Protein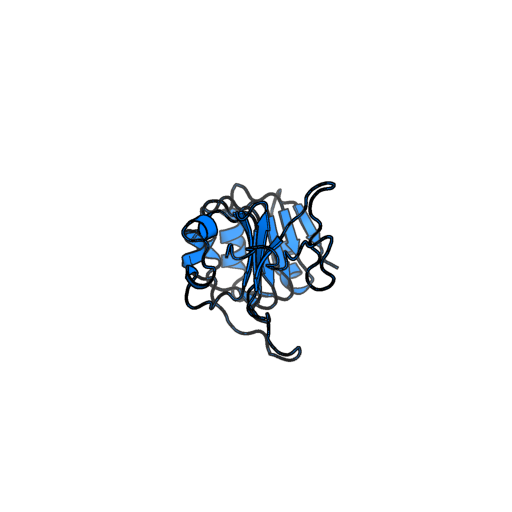 AF-A0A4V5LYX6-F1 (afdb_monomer_lite)

Secondary structure (DSSP, 8-state):
-----------EES--SSS---PPTT--EEEEEESSS-EEEEETTEEEEEEE-TT-S-GGGGS-GGGGGG-SEEEEETTTTS-TT----EEEPPGGGGG-TT--EEEEES-EEE-GGGGTTS---EEEEES-EES-HHHHHHHHHH-TT--EEEE-GGGHHHHTT--SSSEEEE--

pLDDT: mean 82.12, std 16.53, range [36.22, 97.25]

Foldseek 3Di:
DDDPPPDPPWDWDPADPVDRDHDPVPDIKGFLDDDQQKTFIDGPLATAEIEHAQPDPDPCVSVSPPSVLQYAEYEHENCRNHDPPDQQDEHERHLCLLSSQRHQEYEYESHAYDNLLSCQPHLHQEYEYYNYHDPDLVVVQVSVVRNPNHAEYEYEPNCVVSVVVDPDPHHYHYDD

Sequence (176 aa):
MLRDDKNVPESKIQGSGFLNIQWKEGEEGEVLFFNGRDILLGKNKRPIILFTSPNISSLDMFNVGDSIFNIKKLVLNSILGKKPNTDLVYEEVPEWLAMMKNVEEVSFENIRIEGLEEVIGLPIKSLSFKNVIISNTSIILDVINHLKGLEEIHYDETFLGVINLLDTRIKCILIK

Organism: NCBI:txid1874115

Structure (mmCIF, N/CA/C/O backbone):
data_AF-A0A4V5LYX6-F1
#
_entry.id   AF-A0A4V5LYX6-F1
#
loop_
_atom_site.group_PDB
_atom_site.id
_atom_site.type_symbol
_atom_site.label_atom_id
_atom_site.label_alt_id
_atom_site.label_comp_id
_atom_site.label_asym_id
_atom_site.label_entity_id
_atom_site.label_seq_id
_atom_site.pdbx_PDB_ins_code
_atom_site.Cartn_x
_atom_site.Cartn_y
_atom_site.Cartn_z
_atom_site.occupancy
_atom_site.B_iso_or_equiv
_atom_site.auth_seq_id
_atom_site.auth_comp_id
_atom_site.auth_asym_id
_atom_site.auth_atom_id
_atom_site.pdbx_PDB_model_num
ATOM 1 N N . MET A 1 1 ? -6.966 -11.487 48.789 1.00 37.00 1 MET A N 1
ATOM 2 C CA . MET A 1 1 ? -5.961 -10.750 47.994 1.00 37.00 1 MET A CA 1
ATOM 3 C C . MET A 1 1 ? -6.479 -10.655 46.571 1.00 37.00 1 MET A C 1
ATOM 5 O O . MET A 1 1 ? -6.436 -11.647 45.859 1.00 37.00 1 MET A O 1
ATOM 9 N N . LEU A 1 2 ? -7.057 -9.512 46.205 1.00 36.22 2 LEU A N 1
ATOM 10 C CA . LEU A 1 2 ? -7.425 -9.199 44.823 1.00 36.22 2 LEU A CA 1
ATOM 11 C C . LEU A 1 2 ? -6.174 -8.614 44.159 1.00 36.22 2 LEU A C 1
ATOM 13 O O . LEU A 1 2 ? -5.559 -7.715 44.726 1.00 36.22 2 LEU A O 1
ATOM 17 N N . ARG A 1 3 ? -5.743 -9.191 43.035 1.00 39.19 3 ARG A N 1
ATOM 18 C CA . ARG A 1 3 ? -4.656 -8.639 42.222 1.00 39.19 3 ARG A CA 1
ATOM 19 C C . ARG A 1 3 ? -5.238 -7.477 41.418 1.00 39.19 3 ARG A C 1
ATOM 21 O O . ARG A 1 3 ? -6.215 -7.669 40.704 1.00 39.19 3 ARG A O 1
ATOM 28 N N . ASP A 1 4 ? -4.675 -6.288 41.597 1.00 41.78 4 ASP A N 1
ATOM 29 C CA . ASP A 1 4 ? -4.985 -5.111 40.788 1.00 41.78 4 ASP A CA 1
ATOM 30 C C . ASP A 1 4 ? -4.428 -5.310 39.370 1.00 41.78 4 ASP A C 1
ATOM 32 O O . ASP A 1 4 ? -3.232 -5.145 39.129 1.00 41.78 4 ASP A O 1
ATOM 36 N N . ASP A 1 5 ? -5.305 -5.640 38.421 1.00 46.88 5 ASP A N 1
ATOM 37 C CA . ASP A 1 5 ? -5.036 -5.634 36.975 1.00 46.88 5 ASP A CA 1
ATOM 38 C C . ASP A 1 5 ? -5.049 -4.198 36.416 1.00 46.88 5 ASP A C 1
ATOM 40 O O . ASP A 1 5 ? -5.781 -3.868 35.482 1.00 46.88 5 ASP A O 1
ATOM 44 N N . LYS A 1 6 ? -4.278 -3.286 37.015 1.00 49.94 6 LYS A N 1
ATOM 45 C CA . LYS A 1 6 ? -4.217 -1.886 36.573 1.00 49.94 6 LYS A CA 1
ATOM 46 C C . LYS A 1 6 ? -2.786 -1.389 36.535 1.00 49.94 6 LYS A C 1
ATOM 48 O O . LYS A 1 6 ? -2.315 -0.805 37.502 1.00 49.94 6 LYS A O 1
ATOM 53 N N . ASN A 1 7 ? -2.116 -1.657 35.416 1.00 44.56 7 ASN A N 1
ATOM 54 C CA . ASN A 1 7 ? -1.128 -0.775 34.777 1.00 44.56 7 ASN A CA 1
ATOM 55 C C . ASN A 1 7 ? -0.479 -1.502 33.590 1.00 44.56 7 ASN A C 1
ATOM 57 O O . ASN A 1 7 ? 0.731 -1.720 33.563 1.00 44.56 7 ASN A O 1
ATOM 61 N N . VAL A 1 8 ? -1.279 -1.890 32.592 1.00 42.09 8 VAL A N 1
ATOM 62 C CA . VAL A 1 8 ? -0.712 -2.073 31.249 1.00 42.09 8 VAL A CA 1
ATOM 63 C C . VAL A 1 8 ? -0.624 -0.669 30.648 1.00 42.09 8 VAL A C 1
ATOM 65 O O . VAL A 1 8 ? -1.660 -0.010 30.555 1.00 42.09 8 VAL A O 1
ATOM 68 N N . PRO A 1 9 ? 0.570 -0.154 30.316 1.00 38.19 9 PRO A N 1
ATOM 69 C CA . PRO A 1 9 ? 0.691 1.170 29.723 1.00 38.19 9 PRO A CA 1
ATOM 70 C C . PRO A 1 9 ? 0.025 1.182 28.341 1.00 38.19 9 PRO A C 1
ATOM 72 O O . PRO A 1 9 ? 0.517 0.570 27.395 1.00 38.19 9 PRO A O 1
ATOM 75 N N . GLU A 1 10 ? -1.108 1.875 28.227 1.00 44.06 10 GLU A N 1
ATOM 76 C CA . GLU A 1 10 ? -1.771 2.138 26.950 1.00 44.06 10 GLU A CA 1
ATOM 77 C C . GLU A 1 10 ? -1.038 3.281 26.243 1.00 44.06 10 GLU A C 1
ATOM 79 O O . GLU A 1 10 ? -1.033 4.427 26.698 1.00 44.06 10 GLU A O 1
ATOM 84 N N . SER A 1 11 ? -0.378 2.965 25.130 1.00 49.41 11 SER A N 1
ATOM 85 C CA . SER A 1 11 ? 0.298 3.964 24.304 1.00 49.41 11 SER A CA 1
ATOM 86 C C . SER A 1 11 ? -0.710 4.602 23.350 1.00 49.41 11 SER A C 1
ATOM 88 O O . SER A 1 11 ? -1.071 4.022 22.326 1.00 49.41 11 SER A O 1
ATOM 90 N N . LYS A 1 12 ? -1.169 5.806 23.701 1.00 54.28 12 LYS A N 1
ATOM 91 C CA . LYS A 1 12 ? -2.015 6.656 22.855 1.00 54.28 12 LYS A CA 1
ATOM 92 C C . LYS A 1 12 ? -1.131 7.512 21.953 1.00 54.28 12 LYS A C 1
ATOM 94 O O . LYS A 1 12 ? -0.257 8.218 22.454 1.00 54.28 12 LYS A O 1
ATOM 99 N N . ILE A 1 13 ? -1.345 7.461 20.638 1.00 55.19 13 ILE A N 1
ATOM 100 C CA . ILE A 1 13 ? -0.591 8.289 19.686 1.00 55.19 13 ILE A CA 1
ATOM 101 C C . ILE A 1 13 ? -1.456 9.473 19.250 1.00 55.19 13 ILE A C 1
ATOM 103 O O . ILE A 1 13 ? -2.393 9.313 18.470 1.00 55.19 13 ILE A O 1
ATOM 107 N N . GLN A 1 14 ? -1.083 10.674 19.694 1.00 47.94 14 GLN A N 1
ATOM 108 C CA . GLN A 1 14 ? -1.490 11.941 19.081 1.00 47.94 14 GLN A CA 1
ATOM 109 C C . GLN A 1 14 ? -0.323 12.467 18.240 1.00 47.94 14 GLN A C 1
ATOM 111 O O . GLN A 1 14 ? 0.474 13.275 18.701 1.00 47.94 14 GLN A O 1
ATOM 116 N N . GLY A 1 15 ? -0.190 11.949 17.018 1.00 47.75 15 GLY A N 1
ATOM 117 C CA . GLY A 1 15 ? 0.938 12.257 16.139 1.00 47.75 15 GLY A CA 1
ATOM 118 C C . GLY A 1 15 ? 2.225 11.545 16.567 1.00 47.75 15 GLY A C 1
ATOM 119 O O . GLY A 1 15 ? 2.709 11.672 17.688 1.00 47.75 15 GLY A O 1
ATOM 120 N N . SER A 1 16 ? 2.795 10.762 15.657 1.00 41.91 16 SER A N 1
ATOM 121 C CA . SER A 1 16 ? 4.080 10.102 15.860 1.00 41.91 16 SER A CA 1
ATOM 122 C C . SER A 1 16 ? 5.140 10.858 15.057 1.00 41.91 16 SER A C 1
ATOM 124 O O . SER A 1 16 ? 5.032 10.993 13.844 1.00 41.91 16 SER A O 1
ATOM 126 N N . GLY A 1 17 ? 6.193 11.352 15.715 1.00 38.47 17 GLY A N 1
ATOM 127 C CA . GLY A 1 17 ? 7.349 11.928 15.009 1.00 38.47 17 GLY A CA 1
ATOM 128 C C . GLY A 1 17 ? 8.087 10.909 14.125 1.00 38.47 17 GLY A C 1
ATOM 129 O O . GLY A 1 17 ? 8.862 11.300 13.259 1.00 38.47 17 GLY A O 1
ATOM 130 N N . PHE A 1 18 ? 7.829 9.609 14.328 1.00 40.44 18 PHE A N 1
ATOM 131 C CA . PHE A 1 18 ? 8.360 8.498 13.532 1.00 40.44 18 PHE A CA 1
ATOM 132 C C . PHE A 1 18 ? 7.461 8.113 12.346 1.00 40.44 18 PHE A C 1
ATOM 134 O O . PHE A 1 18 ? 7.958 7.628 11.335 1.00 40.44 18 PHE A O 1
ATOM 141 N N . LEU A 1 19 ? 6.147 8.314 12.462 1.00 54.19 19 LEU A N 1
ATOM 142 C CA . LEU A 1 19 ? 5.140 8.014 11.448 1.00 54.19 19 LEU A CA 1
ATOM 143 C C . LEU A 1 19 ? 4.153 9.176 11.422 1.00 54.19 19 LEU A C 1
ATOM 145 O O . LEU A 1 19 ? 3.385 9.351 12.369 1.00 54.19 19 LEU A O 1
ATOM 149 N N . ASN A 1 20 ? 4.161 9.957 10.344 1.00 52.44 20 ASN A N 1
ATOM 150 C CA . ASN A 1 20 ? 3.347 11.164 10.215 1.00 52.44 20 ASN A CA 1
ATOM 151 C C . ASN A 1 20 ? 1.860 10.800 10.006 1.00 52.44 20 ASN A C 1
ATOM 153 O O . ASN A 1 20 ? 1.316 10.896 8.910 1.00 52.44 20 ASN A O 1
ATOM 157 N N . ILE A 1 21 ? 1.221 10.289 11.057 1.00 61.97 21 ILE A N 1
ATOM 158 C CA . ILE A 1 21 ? -0.157 9.805 11.054 1.00 61.97 21 ILE A CA 1
ATOM 159 C C . ILE A 1 21 ? -1.007 10.848 11.746 1.00 61.97 21 ILE A C 1
ATOM 161 O O . ILE A 1 21 ? -0.922 11.047 12.959 1.00 61.97 21 ILE A O 1
ATOM 165 N N . GLN A 1 22 ? -1.828 11.507 10.942 1.00 62.59 22 GLN A N 1
ATOM 166 C CA . GLN A 1 22 ? -2.860 12.407 11.418 1.00 62.59 22 GLN A CA 1
ATOM 167 C C . GLN A 1 22 ? -4.166 11.624 11.478 1.00 62.59 22 GLN A C 1
ATOM 169 O O . GLN A 1 22 ? -4.817 11.381 10.463 1.00 62.59 22 GLN A O 1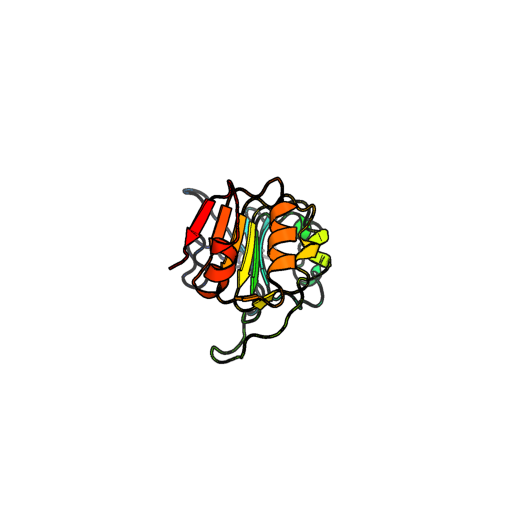
ATOM 174 N N . TRP A 1 23 ? -4.527 11.189 12.682 1.00 67.81 23 TRP A N 1
ATOM 175 C CA . TRP A 1 23 ? -5.894 10.758 12.956 1.00 67.81 23 TRP A CA 1
ATOM 176 C C . TRP A 1 23 ? -6.836 11.947 12.748 1.00 67.81 23 TRP A C 1
ATOM 178 O O . TRP A 1 23 ? -6.424 13.101 12.902 1.00 67.81 23 TRP A O 1
ATOM 188 N N . LYS A 1 24 ? -8.096 11.689 12.378 1.00 66.31 24 LYS A N 1
ATOM 189 C CA . LYS A 1 24 ? -9.078 12.774 12.263 1.00 66.31 24 LYS A CA 1
ATOM 190 C C . LYS A 1 24 ? -9.215 13.483 13.609 1.00 66.31 24 LYS A C 1
ATOM 192 O O . LYS A 1 24 ? -9.036 12.874 14.661 1.00 66.31 24 LYS A O 1
ATOM 197 N N . GLU A 1 25 ? -9.538 14.771 13.571 1.00 57.69 25 GLU A N 1
ATOM 198 C CA . GLU A 1 25 ? -9.729 15.573 14.779 1.00 57.69 25 GLU A CA 1
ATOM 199 C C . GLU A 1 25 ? -10.728 14.892 15.736 1.00 57.69 25 GLU A C 1
ATOM 201 O O . GLU A 1 25 ? -11.824 14.499 15.332 1.00 57.69 25 GLU A O 1
ATOM 206 N N . GLY A 1 26 ? -10.320 14.695 16.995 1.00 61.91 26 GLY A N 1
ATOM 207 C CA . GLY A 1 26 ? -11.103 13.977 18.009 1.00 61.91 26 GLY A CA 1
ATOM 208 C C . GLY A 1 26 ? -10.994 12.446 17.971 1.00 61.91 26 GLY A C 1
ATOM 209 O O . GLY A 1 26 ? -11.617 11.772 18.791 1.00 61.91 26 GLY A O 1
ATOM 210 N N . GLU A 1 27 ? -10.206 11.873 17.060 1.00 70.31 27 GLU A N 1
ATOM 211 C CA . GLU A 1 27 ? -9.895 10.447 17.049 1.00 70.31 27 GLU A CA 1
ATOM 212 C C . GLU A 1 27 ? -8.541 10.161 17.705 1.00 70.31 27 GLU A C 1
ATOM 214 O O . GLU A 1 27 ? -7.532 10.794 17.406 1.00 70.31 27 GLU A O 1
ATOM 219 N N . GLU A 1 28 ? -8.517 9.157 18.582 1.00 75.38 28 GLU A N 1
ATOM 220 C CA . GLU A 1 28 ? -7.291 8.595 19.143 1.00 75.38 28 GLU A CA 1
ATOM 221 C C . GLU A 1 28 ? -7.047 7.223 18.511 1.00 75.38 28 GLU A C 1
ATOM 223 O O . GLU A 1 28 ? -7.942 6.372 18.494 1.00 75.38 28 GLU A O 1
ATOM 228 N N . GLY A 1 29 ? -5.843 7.021 17.981 1.00 84.88 29 GLY A N 1
ATOM 229 C CA . GLY A 1 29 ? -5.362 5.707 17.577 1.00 84.88 29 GLY A CA 1
ATOM 230 C C . GLY A 1 29 ? -4.381 5.126 18.587 1.00 84.88 29 GLY A C 1
ATOM 231 O O . GLY A 1 29 ? -3.815 5.827 19.431 1.00 84.88 29 GLY A O 1
ATOM 232 N N . GLU A 1 30 ? -4.154 3.828 18.464 1.00 86.94 30 GLU A N 1
ATOM 233 C CA . GLU A 1 30 ? -3.258 3.058 19.319 1.00 86.94 30 GLU A CA 1
ATOM 234 C C . GLU A 1 30 ? -2.323 2.178 18.482 1.00 86.94 30 GLU A C 1
ATOM 236 O O . GLU A 1 30 ? -2.633 1.797 17.347 1.00 86.94 30 GLU A O 1
ATOM 241 N N . VAL A 1 31 ? -1.171 1.841 19.061 1.00 90.56 31 VAL A N 1
ATOM 242 C CA . VAL A 1 31 ? -0.276 0.815 18.516 1.00 90.56 31 VAL A CA 1
ATOM 243 C C . VAL A 1 31 ? -0.762 -0.541 18.998 1.00 90.56 31 VAL A C 1
ATOM 245 O O . VAL A 1 31 ? -0.696 -0.832 20.189 1.00 90.56 31 VAL A O 1
ATOM 248 N N . LEU A 1 32 ? -1.229 -1.377 18.074 1.00 91.38 32 LEU A N 1
ATOM 249 C CA . LEU A 1 32 ? -1.629 -2.754 18.367 1.00 91.38 32 LEU A CA 1
ATOM 250 C C . LEU A 1 32 ? -0.432 -3.707 18.349 1.00 91.38 32 LEU A C 1
ATOM 252 O O . LEU A 1 32 ? -0.419 -4.693 19.080 1.00 91.38 32 LEU A O 1
ATOM 256 N N . PHE A 1 33 ? 0.574 -3.414 17.521 1.00 92.56 33 PHE A N 1
ATOM 257 C CA . PHE A 1 33 ? 1.783 -4.222 17.406 1.00 92.56 33 PHE A CA 1
ATOM 258 C C . PHE A 1 33 ? 2.986 -3.376 16.986 1.00 92.56 33 PHE A C 1
ATOM 260 O O . PHE A 1 33 ? 2.865 -2.502 16.126 1.00 92.56 33 PHE A O 1
ATOM 267 N N . PHE A 1 34 ? 4.153 -3.677 17.560 1.00 90.00 34 PHE A N 1
ATOM 268 C CA . PHE A 1 34 ? 5.442 -3.120 17.157 1.00 90.00 34 PHE A CA 1
ATOM 269 C C . PHE A 1 34 ? 6.575 -4.100 17.480 1.00 90.00 34 PHE A C 1
ATOM 271 O O . PHE A 1 34 ? 6.705 -4.532 18.624 1.00 90.00 34 PHE A O 1
ATOM 278 N N . ASN A 1 35 ? 7.428 -4.415 16.502 1.00 85.75 35 ASN A N 1
ATOM 279 C CA . ASN A 1 35 ? 8.624 -5.253 16.709 1.00 85.75 35 ASN A CA 1
ATOM 280 C C . ASN A 1 35 ? 9.931 -4.584 16.224 1.00 85.75 35 ASN A C 1
ATOM 282 O O . ASN A 1 35 ? 10.946 -5.261 16.059 1.00 85.75 35 ASN A O 1
ATOM 286 N N . GLY A 1 36 ? 9.904 -3.277 15.942 1.00 80.75 36 GLY A N 1
ATOM 287 C CA . GLY A 1 36 ? 11.025 -2.543 15.341 1.00 80.75 36 GLY A CA 1
ATOM 288 C C . GLY A 1 36 ? 11.073 -2.556 13.808 1.00 80.75 36 GLY A C 1
ATOM 289 O O . GLY A 1 36 ? 11.769 -1.723 13.233 1.00 80.75 36 GLY A O 1
ATOM 290 N N . ARG A 1 37 ? 10.331 -3.455 13.148 1.00 83.19 37 ARG A N 1
ATOM 291 C CA . ARG A 1 37 ? 10.208 -3.557 11.682 1.00 83.19 37 ARG A CA 1
ATOM 292 C C . ARG A 1 37 ? 8.769 -3.351 11.217 1.00 83.19 37 ARG A C 1
ATOM 294 O O . ARG A 1 37 ? 8.524 -2.602 10.288 1.00 83.19 37 ARG A O 1
ATOM 301 N N . ASP A 1 38 ? 7.820 -3.955 11.909 1.00 89.06 38 ASP A N 1
ATOM 302 C CA . ASP A 1 38 ? 6.409 -3.954 11.555 1.00 89.06 38 ASP A CA 1
ATOM 303 C C . ASP A 1 38 ? 5.614 -3.181 12.597 1.00 89.06 38 ASP A C 1
ATOM 305 O O . ASP A 1 38 ? 5.877 -3.278 13.802 1.00 89.06 38 ASP A O 1
ATOM 309 N N . ILE A 1 39 ? 4.643 -2.406 12.123 1.00 91.50 39 ILE A N 1
ATOM 310 C CA . ILE A 1 39 ? 3.826 -1.525 12.949 1.00 91.50 39 ILE A CA 1
ATOM 311 C C . ILE A 1 39 ? 2.371 -1.720 12.547 1.00 91.50 39 ILE A C 1
ATOM 313 O O . ILE A 1 39 ? 1.983 -1.405 11.424 1.00 91.50 39 ILE A O 1
ATOM 317 N N . LEU A 1 40 ? 1.561 -2.220 13.477 1.00 93.88 40 LEU A N 1
ATOM 318 C CA . LEU A 1 40 ? 0.117 -2.313 13.304 1.00 93.88 40 LEU A CA 1
ATOM 319 C C . LEU A 1 40 ? -0.552 -1.265 14.172 1.00 93.88 40 LEU A C 1
ATOM 321 O O . LEU A 1 40 ? -0.377 -1.246 15.392 1.00 93.88 40 LEU A O 1
ATOM 325 N N . LEU A 1 41 ? -1.349 -0.418 13.541 1.00 93.12 41 LEU A N 1
ATOM 326 C CA . LEU A 1 41 ? -2.093 0.632 14.208 1.00 93.12 41 LEU A CA 1
ATOM 327 C C . LEU A 1 41 ? -3.580 0.377 14.086 1.00 93.12 41 LEU A C 1
ATOM 329 O O . LEU A 1 41 ? -4.070 -0.164 13.089 1.00 93.12 41 LEU A O 1
ATOM 333 N N . GLY A 1 42 ? -4.305 0.813 15.102 1.00 91.88 42 GLY A N 1
ATOM 334 C CA . GLY A 1 42 ? -5.730 0.589 15.174 1.00 91.88 42 GLY A CA 1
ATOM 335 C C . GLY A 1 42 ? -6.460 1.586 16.046 1.00 91.88 42 GLY A C 1
ATOM 336 O O . GLY A 1 42 ? -5.891 2.555 16.545 1.00 91.88 42 GLY A O 1
ATOM 337 N N . LYS A 1 43 ? -7.751 1.320 16.207 1.00 88.50 43 LYS A N 1
ATOM 338 C CA . LYS A 1 43 ? -8.651 2.057 17.093 1.00 88.50 43 LYS A CA 1
ATOM 339 C C . LYS A 1 43 ? -9.593 1.070 17.761 1.00 88.50 43 LYS A C 1
ATOM 341 O O . LYS A 1 43 ? -10.188 0.235 17.076 1.00 88.50 43 LYS A O 1
ATOM 346 N N . ASN A 1 44 ? -9.766 1.173 19.077 1.00 86.38 44 ASN A N 1
ATOM 347 C CA . ASN A 1 44 ? -10.600 0.256 19.861 1.00 86.38 44 ASN A CA 1
ATOM 348 C C . ASN A 1 44 ? -10.225 -1.219 19.621 1.00 86.38 44 ASN A C 1
ATOM 350 O O . ASN A 1 44 ? -11.098 -2.064 19.407 1.00 86.38 44 ASN A O 1
ATOM 354 N N . LYS A 1 45 ? -8.922 -1.512 19.600 1.00 84.75 45 LYS A N 1
ATOM 355 C CA . LYS A 1 45 ? -8.320 -2.825 19.333 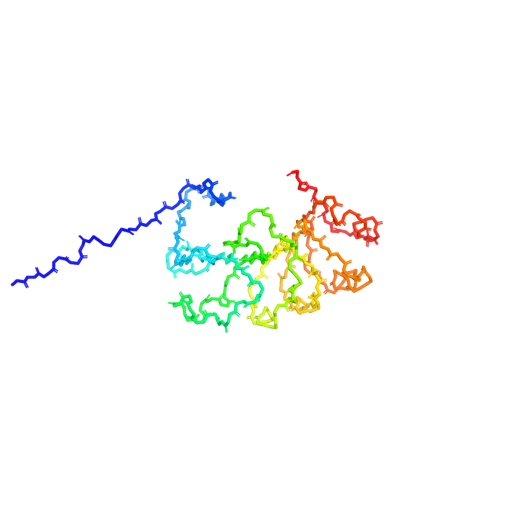1.00 84.75 45 LYS A CA 1
ATOM 356 C C . LYS A 1 45 ? -8.599 -3.395 17.939 1.00 84.75 45 LYS A C 1
ATOM 358 O O . LYS A 1 45 ? -8.382 -4.581 17.709 1.00 84.75 45 LYS A O 1
ATOM 363 N N . ARG A 1 46 ? -9.083 -2.575 16.998 1.00 90.44 46 ARG A N 1
ATOM 364 C CA . ARG A 1 46 ? -9.327 -2.979 15.606 1.00 90.44 46 ARG A CA 1
ATOM 365 C C . ARG A 1 46 ? -8.215 -2.464 14.694 1.00 90.44 46 ARG A C 1
ATOM 367 O O . ARG A 1 46 ? -7.994 -1.252 14.695 1.00 90.44 46 ARG A O 1
ATOM 374 N N . PRO A 1 47 ? -7.549 -3.335 13.917 1.00 94.00 47 PRO A N 1
ATOM 375 C CA . PRO A 1 47 ? -6.553 -2.934 12.927 1.00 94.00 47 PRO A CA 1
ATOM 376 C C . PRO A 1 47 ? -7.111 -1.967 11.882 1.00 94.00 47 PRO A C 1
ATOM 378 O O . PRO A 1 47 ? -8.224 -2.152 11.393 1.00 94.00 47 PRO A O 1
ATOM 381 N N . ILE A 1 48 ? -6.330 -0.945 11.529 1.00 94.19 48 ILE A N 1
ATOM 382 C CA . ILE A 1 48 ? -6.684 0.040 10.493 1.00 94.19 48 ILE A CA 1
ATOM 383 C C . ILE A 1 48 ? -5.526 0.250 9.517 1.00 94.19 48 ILE A C 1
ATOM 385 O O . ILE A 1 48 ? -5.767 0.305 8.310 1.00 94.19 48 ILE A O 1
ATOM 389 N N . ILE A 1 49 ? -4.294 0.367 10.022 1.00 94.62 49 ILE A N 1
ATOM 390 C CA . ILE A 1 49 ? -3.108 0.664 9.209 1.00 94.62 49 ILE A CA 1
ATOM 391 C C . ILE A 1 49 ? -2.008 -0.339 9.532 1.00 94.62 49 ILE A C 1
ATOM 393 O O . ILE A 1 49 ? -1.664 -0.504 10.703 1.00 94.62 49 ILE A O 1
ATOM 397 N N . LEU A 1 50 ? -1.430 -0.957 8.505 1.00 94.75 50 LEU A N 1
ATOM 398 C CA . LEU A 1 50 ? -0.261 -1.824 8.630 1.00 94.75 50 LEU A CA 1
ATOM 399 C C . LEU A 1 50 ? 0.936 -1.206 7.900 1.00 94.75 50 LEU A C 1
ATOM 401 O O . LEU A 1 50 ? 0.841 -0.893 6.718 1.00 94.75 50 LEU A O 1
ATOM 405 N N . PHE A 1 51 ? 2.059 -1.071 8.602 1.00 92.94 51 PHE A N 1
ATOM 406 C CA . PHE A 1 51 ? 3.378 -0.781 8.038 1.00 92.94 51 PHE A CA 1
ATOM 407 C C . PHE A 1 51 ? 4.227 -2.036 8.169 1.00 92.94 51 PHE A C 1
ATOM 409 O O . PHE A 1 51 ? 4.399 -2.539 9.282 1.00 92.94 51 PHE A O 1
ATOM 416 N N . THR A 1 52 ? 4.734 -2.561 7.061 1.00 92.00 52 THR A N 1
ATOM 417 C CA . THR A 1 52 ? 5.441 -3.844 7.074 1.00 92.00 52 THR A CA 1
ATOM 418 C C . THR A 1 52 ? 6.360 -4.005 5.866 1.00 92.00 52 THR A C 1
ATOM 420 O O . THR A 1 52 ? 6.254 -3.256 4.892 1.00 92.00 52 THR A O 1
ATOM 423 N N . SER A 1 53 ? 7.272 -4.975 5.924 1.00 88.62 53 SER A N 1
ATOM 424 C CA . SER A 1 53 ? 8.035 -5.401 4.747 1.00 88.62 53 SER A CA 1
ATOM 425 C C . SER A 1 53 ? 7.176 -6.336 3.884 1.00 88.62 53 SER A C 1
ATOM 427 O O . SER A 1 53 ? 6.445 -7.163 4.432 1.00 88.62 53 SER A O 1
ATOM 429 N N . PRO A 1 54 ? 7.285 -6.288 2.550 1.00 85.88 54 PRO A N 1
ATOM 430 C CA . PRO A 1 54 ? 6.673 -7.291 1.672 1.00 85.88 54 PRO A CA 1
ATOM 431 C C . PRO A 1 54 ? 6.998 -8.747 2.060 1.00 85.88 54 PRO A C 1
ATOM 433 O O . PRO A 1 54 ? 6.144 -9.624 1.962 1.00 85.88 54 PRO A O 1
ATOM 436 N N . ASN A 1 55 ? 8.213 -9.003 2.559 1.00 82.38 55 ASN A N 1
ATOM 437 C CA . ASN A 1 55 ? 8.725 -10.340 2.890 1.00 82.38 55 ASN A CA 1
ATOM 438 C C . ASN A 1 55 ? 8.364 -10.891 4.286 1.00 82.38 55 ASN A C 1
ATOM 440 O O . ASN A 1 55 ? 9.064 -11.779 4.789 1.00 82.38 55 ASN A O 1
ATOM 444 N N . ILE A 1 56 ? 7.317 -10.388 4.945 1.00 85.75 56 ILE A N 1
ATOM 445 C CA . ILE A 1 56 ? 6.920 -10.943 6.245 1.00 85.75 56 ILE A CA 1
ATOM 446 C C . ILE A 1 56 ? 6.582 -12.433 6.165 1.00 85.75 56 ILE A C 1
ATOM 448 O O . ILE A 1 56 ? 5.903 -12.907 5.259 1.00 85.75 56 ILE A O 1
ATOM 452 N N . SER A 1 57 ? 7.038 -13.177 7.172 1.00 77.81 57 SER A N 1
ATOM 453 C CA . SER A 1 57 ? 6.914 -14.634 7.216 1.00 77.81 57 SER A CA 1
ATOM 454 C C . SER A 1 57 ? 5.499 -15.131 7.519 1.00 77.81 57 SER A C 1
ATOM 456 O O . SER A 1 57 ? 5.155 -16.247 7.148 1.00 77.81 57 SER A O 1
ATOM 458 N N . SER A 1 58 ? 4.704 -14.355 8.259 1.00 86.06 58 SER A N 1
ATOM 459 C CA . SER A 1 58 ? 3.308 -14.675 8.576 1.00 86.06 58 SER A CA 1
ATOM 460 C C . SER A 1 58 ? 2.599 -13.447 9.146 1.00 86.06 58 SER A C 1
ATOM 462 O O . SER A 1 58 ? 3.188 -12.707 9.932 1.00 86.06 58 SER A O 1
ATOM 464 N N . LEU A 1 59 ? 1.321 -13.273 8.802 1.00 89.50 59 LEU A N 1
ATOM 465 C CA . LEU A 1 59 ? 0.435 -12.271 9.404 1.00 89.50 59 LEU A CA 1
ATOM 466 C C . LEU A 1 59 ? -0.027 -12.665 10.823 1.00 89.50 59 LEU A C 1
ATOM 468 O O . LEU A 1 59 ? -0.466 -11.807 11.589 1.00 89.50 59 LEU A O 1
ATOM 472 N N . ASP A 1 60 ? 0.111 -13.931 11.225 1.00 88.44 60 ASP A N 1
ATOM 473 C CA . ASP A 1 60 ? -0.340 -14.406 12.544 1.00 88.44 60 ASP A CA 1
ATOM 474 C C . ASP A 1 60 ? 0.418 -13.737 13.697 1.00 88.44 60 ASP A C 1
ATOM 476 O O . ASP A 1 60 ? -0.107 -13.590 14.801 1.00 88.44 60 ASP A O 1
ATOM 480 N N . MET A 1 61 ? 1.640 -13.260 13.434 1.00 90.00 61 MET A N 1
ATOM 481 C CA . MET A 1 61 ? 2.481 -12.584 14.424 1.00 90.00 61 MET A CA 1
ATOM 482 C C . MET A 1 61 ? 1.836 -11.329 15.026 1.00 90.00 61 MET A C 1
ATOM 484 O O . MET A 1 61 ? 2.205 -10.924 16.128 1.00 90.00 61 MET A O 1
ATOM 488 N N . PHE A 1 62 ? 0.874 -10.719 14.327 1.00 90.31 62 PHE A N 1
ATOM 489 C CA . PHE A 1 62 ? 0.183 -9.525 14.801 1.00 90.31 62 PHE A CA 1
ATOM 490 C C . PHE A 1 62 ? -0.803 -9.810 15.944 1.00 90.31 62 PHE A C 1
ATOM 492 O O . PHE A 1 62 ? -1.227 -8.870 16.607 1.00 90.31 62 PHE A O 1
ATOM 499 N N . ASN A 1 63 ? -1.153 -11.078 16.215 1.00 89.31 63 ASN A N 1
ATOM 500 C CA . ASN A 1 63 ? -2.058 -11.494 17.300 1.00 89.31 63 ASN A CA 1
ATOM 501 C C . ASN A 1 63 ? -3.444 -10.812 17.285 1.00 89.31 63 ASN A C 1
ATOM 503 O O . ASN A 1 63 ? -4.067 -10.620 18.329 1.00 89.31 63 ASN A O 1
ATOM 507 N N . VAL A 1 64 ? -3.946 -10.463 16.097 1.00 88.94 64 VAL A N 1
ATOM 508 C CA . VAL A 1 64 ? -5.275 -9.849 15.894 1.00 88.94 64 VAL A CA 1
ATOM 509 C C . VAL A 1 64 ? -6.250 -10.765 15.132 1.00 88.94 64 VAL A C 1
ATOM 511 O O . VAL A 1 64 ? -7.371 -10.358 14.815 1.00 88.94 64 VAL A O 1
ATOM 514 N N . GLY A 1 65 ? -5.836 -12.005 14.844 1.00 89.56 65 GLY A N 1
ATOM 515 C CA . GLY A 1 65 ? -6.594 -12.978 14.050 1.00 89.56 65 GLY A CA 1
ATOM 516 C C . GLY A 1 65 ? -6.985 -12.432 12.674 1.00 89.56 65 GLY A C 1
ATOM 517 O O . GLY A 1 65 ? -6.302 -11.570 12.120 1.00 89.56 65 GLY A O 1
ATOM 518 N N . ASP A 1 66 ? -8.144 -12.852 12.167 1.00 90.81 66 ASP A N 1
ATOM 519 C CA . ASP A 1 66 ? -8.641 -12.464 10.837 1.00 90.81 66 ASP A CA 1
ATOM 520 C C . ASP A 1 66 ? -8.918 -10.960 10.680 1.00 90.81 66 ASP A C 1
ATOM 522 O O . ASP A 1 66 ? -9.139 -10.468 9.572 1.00 90.81 66 ASP A O 1
ATOM 526 N N . SER A 1 67 ? -8.905 -10.189 11.773 1.00 92.00 67 SER A N 1
ATOM 527 C CA . SER A 1 67 ? -9.105 -8.743 11.691 1.00 92.00 67 SER A CA 1
ATOM 528 C C . SER A 1 67 ? -7.965 -8.017 10.967 1.00 92.00 67 SER A C 1
ATOM 530 O O . SER A 1 67 ? -8.191 -6.912 10.475 1.00 92.00 67 SER A O 1
ATOM 532 N N . ILE A 1 68 ? -6.792 -8.651 10.816 1.00 93.12 68 ILE A N 1
ATOM 533 C CA . ILE A 1 68 ? -5.687 -8.125 10.002 1.00 93.12 68 ILE A CA 1
ATOM 534 C C . ILE A 1 68 ? -6.096 -7.915 8.538 1.00 93.12 68 ILE A C 1
ATOM 536 O O . ILE A 1 68 ? -5.687 -6.934 7.927 1.00 93.12 68 ILE A O 1
ATOM 540 N N . PHE A 1 69 ? -6.985 -8.756 8.000 1.00 92.00 69 PHE A N 1
ATOM 541 C CA . PHE A 1 69 ? -7.457 -8.665 6.613 1.00 92.00 69 PHE A CA 1
ATOM 542 C C . PHE A 1 69 ? -8.462 -7.524 6.376 1.00 92.00 69 PHE A C 1
ATOM 544 O O . PHE A 1 69 ? -8.897 -7.289 5.247 1.00 92.00 69 PHE A O 1
ATOM 551 N N . ASN A 1 70 ? -8.843 -6.803 7.439 1.00 91.31 70 ASN A N 1
ATOM 552 C CA . ASN A 1 70 ? -9.807 -5.703 7.402 1.00 91.31 70 ASN A CA 1
ATOM 553 C C . ASN A 1 70 ? -9.166 -4.311 7.505 1.00 91.31 70 ASN A C 1
ATOM 555 O O . ASN A 1 70 ? -9.894 -3.325 7.649 1.00 91.31 70 ASN A O 1
ATOM 559 N N . ILE A 1 71 ? -7.834 -4.215 7.433 1.00 95.00 71 ILE A N 1
ATOM 560 C CA . ILE A 1 71 ? -7.143 -2.922 7.384 1.00 95.00 71 ILE A CA 1
ATOM 561 C C . ILE A 1 71 ? -7.607 -2.092 6.180 1.00 95.00 71 ILE A C 1
ATOM 563 O O . ILE A 1 71 ? -8.022 -2.619 5.148 1.00 95.00 71 ILE A O 1
ATOM 567 N N . LYS A 1 72 ? -7.522 -0.770 6.323 1.00 95.50 72 LYS A N 1
ATOM 568 C CA . LYS A 1 72 ? -7.862 0.198 5.273 1.00 95.50 72 LYS A CA 1
ATOM 569 C C . LYS A 1 72 ? -6.645 0.710 4.526 1.00 95.50 72 LYS A C 1
ATOM 571 O O . LYS A 1 72 ? -6.762 1.035 3.347 1.00 95.50 72 LYS A O 1
ATOM 576 N N . LYS A 1 73 ? -5.496 0.748 5.199 1.00 95.81 73 LYS A N 1
ATOM 577 C CA . LYS A 1 73 ? -4.248 1.252 4.641 1.00 95.81 73 LYS A CA 1
ATOM 578 C C . LYS A 1 73 ? -3.113 0.269 4.868 1.00 95.81 73 LYS A C 1
ATOM 580 O O . LYS A 1 73 ? -2.891 -0.178 5.994 1.00 95.81 73 LYS A O 1
ATOM 585 N N . LEU A 1 74 ? -2.377 -0.009 3.803 1.00 95.56 74 LEU A N 1
ATOM 586 C CA . LEU A 1 74 ? -1.164 -0.805 3.830 1.00 95.56 74 LEU A CA 1
ATOM 587 C C . LEU A 1 74 ? 0.017 0.031 3.340 1.00 95.5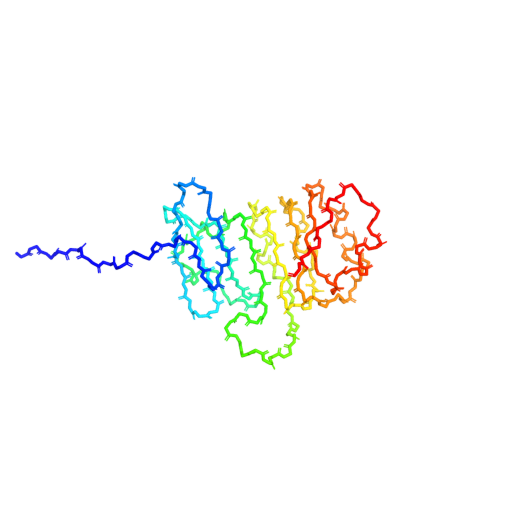6 74 LEU A C 1
ATOM 589 O O . LEU A 1 74 ? -0.065 0.701 2.314 1.00 95.56 74 LEU A O 1
ATOM 593 N N . VAL A 1 75 ? 1.125 -0.034 4.064 1.00 93.88 75 VAL A N 1
ATOM 594 C CA . VAL A 1 75 ? 2.403 0.550 3.666 1.00 93.88 75 VAL A CA 1
ATOM 595 C C . VAL A 1 75 ? 3.433 -0.569 3.615 1.00 93.88 75 VAL A C 1
ATOM 597 O O . VAL A 1 75 ? 3.829 -1.106 4.651 1.00 93.88 75 VAL A O 1
ATOM 600 N N . LEU A 1 76 ? 3.841 -0.920 2.399 1.00 92.38 76 LEU A N 1
ATOM 601 C CA . LEU A 1 76 ? 4.896 -1.878 2.113 1.00 92.38 76 LEU A CA 1
ATOM 602 C C . LEU A 1 76 ? 6.211 -1.122 1.963 1.00 92.38 76 LEU A C 1
ATOM 604 O O . LEU A 1 76 ? 6.381 -0.346 1.022 1.00 92.38 76 LEU A O 1
ATOM 608 N N . ASN A 1 77 ? 7.129 -1.326 2.904 1.00 89.44 77 ASN A N 1
ATOM 609 C CA . ASN A 1 77 ? 8.395 -0.608 2.932 1.00 89.44 77 ASN A CA 1
ATOM 610 C C . ASN A 1 77 ? 9.569 -1.548 3.232 1.00 89.44 77 ASN A C 1
ATOM 612 O O . ASN A 1 77 ? 9.708 -2.059 4.345 1.00 89.44 77 ASN A O 1
ATOM 616 N N . SER A 1 78 ? 10.446 -1.734 2.241 1.00 81.44 78 SER A N 1
ATOM 617 C CA . SER A 1 78 ? 11.538 -2.716 2.307 1.00 81.44 78 SER A CA 1
ATOM 618 C C . SER A 1 78 ? 12.710 -2.292 3.194 1.00 81.44 78 SER A C 1
ATOM 620 O O . SER A 1 78 ? 13.610 -3.098 3.428 1.00 81.44 78 SER A O 1
ATOM 622 N N . ILE A 1 79 ? 12.757 -1.052 3.692 1.00 78.88 79 ILE A N 1
ATOM 623 C CA . ILE A 1 79 ? 13.831 -0.579 4.588 1.00 78.88 79 ILE A CA 1
ATOM 624 C C . ILE A 1 79 ? 13.375 -0.416 6.039 1.00 78.88 79 ILE A C 1
ATOM 626 O O . ILE A 1 79 ? 14.159 0.030 6.881 1.00 78.88 79 ILE A O 1
ATOM 630 N N . LEU A 1 80 ? 12.141 -0.807 6.369 1.00 72.31 80 LEU A N 1
ATOM 631 C CA . LEU A 1 80 ? 11.659 -0.776 7.745 1.00 72.31 80 LEU A CA 1
ATOM 632 C C . LEU A 1 80 ? 12.555 -1.613 8.673 1.00 72.31 80 LEU A C 1
ATOM 634 O O . LEU A 1 80 ? 12.808 -2.799 8.459 1.00 72.31 80 LEU A O 1
ATOM 638 N N . GLY A 1 81 ? 13.082 -0.954 9.707 1.00 62.66 81 GLY A N 1
ATOM 639 C CA . GLY A 1 81 ? 14.035 -1.532 10.657 1.00 62.66 81 GLY A CA 1
ATOM 640 C C . GLY A 1 81 ? 15.409 -1.900 10.072 1.00 62.66 81 GLY A C 1
ATOM 641 O O . GLY A 1 81 ? 16.192 -2.564 10.755 1.00 62.66 81 GLY A O 1
ATOM 642 N N . LYS A 1 82 ? 15.736 -1.466 8.843 1.00 67.00 82 LYS A N 1
ATOM 643 C CA . LYS A 1 82 ? 17.082 -1.575 8.251 1.00 67.00 82 LYS A CA 1
ATOM 644 C C . LYS A 1 82 ? 17.884 -0.280 8.465 1.00 67.00 82 LYS A C 1
ATOM 646 O O . LYS A 1 82 ? 17.343 0.782 8.767 1.00 67.00 82 LYS A O 1
ATOM 651 N N . LYS A 1 83 ? 19.216 -0.367 8.356 1.00 59.28 83 LYS A N 1
ATOM 652 C CA . LYS A 1 83 ? 20.112 0.801 8.476 1.00 59.28 83 LYS A CA 1
ATOM 653 C C . LYS A 1 83 ? 19.968 1.722 7.248 1.00 59.28 83 LYS A C 1
ATOM 655 O O . LYS A 1 83 ? 19.825 1.199 6.146 1.00 59.28 83 LYS A O 1
ATOM 660 N N . PRO A 1 84 ? 20.127 3.053 7.395 1.00 53.09 84 PRO A N 1
ATOM 661 C CA . PRO A 1 84 ? 19.845 4.058 6.352 1.00 53.09 84 PRO A CA 1
ATOM 662 C C . PRO A 1 84 ? 20.674 3.985 5.050 1.00 53.09 84 PRO A C 1
ATOM 664 O O . PRO A 1 84 ? 20.416 4.762 4.144 1.00 53.09 84 PRO A O 1
ATOM 667 N N . ASN A 1 85 ? 21.615 3.043 4.918 1.00 54.50 85 ASN A N 1
ATOM 668 C CA . ASN A 1 85 ? 22.426 2.814 3.711 1.00 54.50 85 ASN A CA 1
ATOM 669 C C . ASN A 1 85 ? 22.251 1.387 3.159 1.00 54.50 85 ASN A C 1
ATOM 671 O O . ASN A 1 85 ? 23.206 0.792 2.664 1.00 54.50 85 ASN A O 1
ATOM 675 N N . THR A 1 86 ? 21.077 0.780 3.337 1.00 60.69 86 THR A N 1
ATOM 676 C CA . THR A 1 86 ? 20.787 -0.495 2.670 1.00 60.69 86 THR A CA 1
ATOM 677 C C . THR A 1 86 ? 20.294 -0.210 1.261 1.00 60.69 86 THR A C 1
ATOM 679 O O . THR A 1 86 ? 19.385 0.598 1.084 1.00 60.69 86 THR A O 1
ATOM 682 N N . ASP A 1 87 ? 20.918 -0.854 0.274 1.00 62.47 87 ASP A N 1
ATOM 683 C CA . ASP A 1 87 ? 20.446 -0.827 -1.108 1.00 62.47 87 ASP A CA 1
ATOM 684 C C . ASP A 1 87 ? 18.969 -1.233 -1.163 1.00 62.47 87 ASP A C 1
ATOM 686 O O . ASP A 1 87 ? 18.509 -2.046 -0.352 1.00 62.47 87 ASP A O 1
ATOM 690 N N . LEU A 1 88 ? 18.231 -0.669 -2.124 1.00 63.16 88 LEU A N 1
ATOM 691 C CA . LEU A 1 88 ? 16.849 -1.060 -2.390 1.00 63.16 88 LEU A CA 1
ATOM 692 C C . LEU A 1 88 ? 16.798 -2.575 -2.592 1.00 63.16 88 LEU A C 1
ATOM 694 O O . LEU A 1 88 ? 17.396 -3.115 -3.526 1.00 63.16 88 LEU A O 1
ATOM 698 N N . VAL A 1 89 ? 16.111 -3.260 -1.680 1.00 65.69 89 VAL A N 1
ATOM 699 C CA . VAL A 1 89 ? 16.011 -4.716 -1.713 1.00 65.69 89 VAL A CA 1
ATOM 700 C C . VAL A 1 89 ? 14.899 -5.085 -2.681 1.00 65.69 89 VAL A C 1
ATOM 702 O O . VAL A 1 89 ? 13.796 -4.540 -2.616 1.00 65.69 89 VAL A O 1
ATOM 705 N N . TYR A 1 90 ? 15.222 -5.993 -3.600 1.00 60.31 90 TYR A N 1
ATOM 706 C CA . TYR A 1 90 ? 14.234 -6.642 -4.446 1.00 60.31 90 TYR A CA 1
ATOM 707 C C . TYR A 1 90 ? 13.239 -7.366 -3.541 1.00 60.31 90 TYR A C 1
ATOM 709 O O . TYR A 1 90 ? 13.628 -8.291 -2.826 1.00 60.31 90 TYR A O 1
ATOM 717 N N . GLU A 1 91 ? 11.982 -6.940 -3.558 1.00 71.38 91 GLU A N 1
ATOM 718 C CA . GLU A 1 91 ? 10.912 -7.604 -2.829 1.00 71.38 91 GLU A CA 1
ATOM 719 C C . GLU A 1 91 ? 9.673 -7.626 -3.729 1.00 71.38 91 GLU A C 1
ATOM 721 O O . GLU A 1 91 ? 9.225 -6.585 -4.205 1.00 71.38 91 GLU A O 1
ATOM 726 N N . GLU A 1 92 ? 9.172 -8.827 -4.002 1.00 76.38 92 GLU A N 1
ATOM 727 C CA . GLU A 1 92 ? 7.935 -9.041 -4.750 1.00 76.38 92 GLU A CA 1
ATOM 728 C C . GLU A 1 92 ? 6.739 -8.606 -3.896 1.00 76.38 92 GLU A C 1
ATOM 730 O O . GLU A 1 92 ? 6.752 -8.758 -2.667 1.00 76.38 92 GLU A O 1
ATOM 735 N N . VAL A 1 93 ? 5.713 -8.038 -4.531 1.00 82.44 93 VAL A N 1
ATOM 736 C CA . VAL A 1 93 ? 4.445 -7.767 -3.852 1.00 82.44 93 VAL A CA 1
ATOM 737 C C . VAL A 1 93 ? 3.851 -9.107 -3.407 1.00 82.44 93 VAL A C 1
ATOM 739 O O . VAL A 1 93 ? 3.721 -10.019 -4.216 1.00 82.44 93 VAL A O 1
ATOM 742 N N . PRO A 1 94 ? 3.514 -9.271 -2.121 1.00 85.56 94 PRO A N 1
ATOM 743 C CA . PRO A 1 94 ? 3.212 -10.591 -1.600 1.00 85.56 94 PRO A CA 1
ATOM 744 C C . PRO A 1 94 ? 1.790 -11.047 -1.945 1.00 85.56 94 PRO A C 1
ATOM 746 O O . PRO A 1 94 ? 0.842 -10.280 -1.790 1.00 85.56 94 PRO A O 1
ATOM 749 N N . GLU A 1 95 ? 1.622 -12.334 -2.266 1.00 86.06 95 GLU A N 1
ATOM 750 C CA . GLU A 1 95 ? 0.322 -12.956 -2.598 1.00 86.06 95 GLU A CA 1
ATOM 751 C C . GLU A 1 95 ? -0.744 -12.773 -1.499 1.00 86.06 95 GLU A C 1
ATOM 753 O O . GLU A 1 95 ? -1.944 -12.686 -1.769 1.00 86.06 95 GLU A O 1
ATOM 758 N N . TRP A 1 96 ? -0.336 -12.668 -0.224 1.00 88.88 96 TRP A N 1
ATOM 759 C CA . TRP A 1 96 ? -1.280 -12.431 0.877 1.00 88.88 96 TRP A CA 1
ATOM 760 C C . TRP A 1 96 ? -2.010 -11.087 0.749 1.00 88.88 96 TRP A C 1
ATOM 762 O O . TRP A 1 96 ? -3.059 -10.901 1.371 1.00 88.88 96 TRP A O 1
ATOM 772 N N . LEU A 1 97 ? -1.503 -10.156 -0.066 1.00 90.06 97 LEU A N 1
ATOM 773 C CA . LEU A 1 97 ? -2.159 -8.886 -0.350 1.00 90.06 97 LEU A CA 1
ATOM 774 C C . LEU A 1 97 ? -3.535 -9.087 -0.994 1.00 90.06 97 LEU A C 1
ATOM 776 O O . LEU A 1 97 ? -4.477 -8.376 -0.639 1.00 90.06 97 LEU A O 1
ATOM 780 N N . ALA A 1 98 ? -3.701 -10.117 -1.828 1.00 88.69 98 ALA A N 1
ATOM 781 C CA . ALA A 1 98 ? -4.987 -10.468 -2.430 1.00 88.69 98 ALA A CA 1
ATOM 782 C C . ALA A 1 98 ? -6.062 -10.837 -1.382 1.00 88.69 98 ALA A C 1
ATOM 784 O O . ALA A 1 98 ? -7.267 -10.775 -1.648 1.00 88.69 98 ALA A O 1
ATOM 785 N N . MET A 1 99 ? -5.657 -11.188 -0.153 1.00 90.44 99 MET A N 1
ATOM 786 C CA . MET A 1 99 ? -6.573 -11.472 0.958 1.00 90.44 99 MET A CA 1
ATOM 787 C C . MET A 1 99 ? -7.094 -10.200 1.652 1.00 90.44 99 MET A C 1
ATOM 789 O O . MET A 1 99 ? -8.082 -10.268 2.388 1.00 90.44 99 MET A O 1
ATOM 793 N N . MET A 1 100 ? -6.484 -9.034 1.411 1.00 91.94 100 MET A N 1
ATOM 794 C CA . MET A 1 100 ? -6.797 -7.752 2.059 1.00 91.94 100 MET A CA 1
ATOM 795 C C . MET A 1 100 ? -8.006 -7.059 1.411 1.00 91.94 100 MET A C 1
ATOM 797 O O . MET A 1 100 ? -7.922 -5.946 0.897 1.00 91.94 100 MET A O 1
ATOM 801 N N . LYS A 1 101 ? -9.176 -7.705 1.449 1.00 89.94 101 LYS A N 1
ATOM 802 C CA . LYS A 1 101 ? -10.386 -7.307 0.693 1.00 89.94 101 LYS A CA 1
ATOM 803 C C . LYS A 1 101 ? -10.946 -5.916 1.003 1.00 89.94 101 LYS A C 1
ATOM 805 O O . LYS A 1 101 ? -11.842 -5.463 0.300 1.00 89.94 101 LYS A O 1
ATOM 810 N N . ASN A 1 102 ? -10.476 -5.266 2.064 1.00 94.38 102 ASN A N 1
ATOM 811 C CA . ASN A 1 102 ? -10.951 -3.959 2.510 1.00 94.38 102 ASN A CA 1
ATOM 812 C C . ASN A 1 102 ? -9.911 -2.843 2.356 1.00 94.38 102 ASN A C 1
ATOM 814 O O . ASN A 1 102 ? -10.224 -1.714 2.741 1.00 94.38 102 ASN A O 1
ATOM 818 N N . VAL A 1 103 ? -8.722 -3.142 1.817 1.00 95.56 103 VAL A N 1
ATOM 819 C CA . VAL A 1 103 ? -7.652 -2.156 1.646 1.00 95.56 103 VAL A CA 1
ATOM 820 C C . VAL A 1 103 ? -8.025 -1.153 0.554 1.00 95.56 103 VAL A C 1
ATOM 822 O O . VAL A 1 103 ? -8.327 -1.523 -0.578 1.00 95.56 103 VAL A O 1
ATOM 825 N N . GLU A 1 104 ? -8.041 0.126 0.918 1.00 96.81 104 GLU A N 1
ATOM 826 C CA . GLU A 1 104 ? -8.385 1.235 0.018 1.00 96.81 104 GLU A CA 1
ATOM 827 C C . GLU A 1 104 ? -7.144 2.052 -0.361 1.00 96.81 104 GLU A C 1
ATOM 829 O O . GLU A 1 104 ? -7.120 2.685 -1.415 1.00 96.81 104 GLU A O 1
ATOM 834 N N . GLU A 1 105 ? -6.103 2.015 0.475 1.00 96.88 105 GLU A N 1
ATOM 835 C CA . GLU A 1 105 ? -4.848 2.733 0.266 1.00 96.88 105 GLU A CA 1
ATOM 836 C C . GLU A 1 105 ? -3.657 1.773 0.347 1.00 96.88 105 GLU A C 1
ATOM 838 O O . GLU A 1 105 ? -3.480 1.088 1.360 1.00 96.88 105 GLU A O 1
ATOM 843 N N . VAL A 1 106 ? -2.809 1.762 -0.684 1.00 96.00 106 VAL A N 1
ATOM 844 C CA . VAL A 1 106 ? -1.556 0.991 -0.688 1.00 96.00 106 VAL A CA 1
ATOM 845 C C . VAL A 1 106 ? -0.384 1.909 -1.028 1.00 96.00 106 VAL A C 1
ATOM 847 O O . VAL A 1 106 ? -0.388 2.577 -2.060 1.00 96.00 106 VAL A O 1
ATOM 850 N N . SER A 1 107 ? 0.624 1.948 -0.155 1.00 95.00 107 SER A N 1
ATOM 851 C CA . SER A 1 107 ? 1.882 2.669 -0.376 1.00 95.00 107 SER A CA 1
ATOM 852 C C . SER A 1 107 ? 3.022 1.680 -0.580 1.00 95.00 107 SER A C 1
ATOM 854 O O . SER A 1 107 ? 3.227 0.797 0.252 1.00 95.00 107 SER A O 1
ATOM 856 N N . PHE A 1 108 ? 3.765 1.855 -1.665 1.00 92.62 108 PHE A N 1
ATOM 857 C CA . PHE A 1 108 ? 4.996 1.146 -1.979 1.00 92.62 108 PHE A CA 1
ATOM 858 C C . PHE A 1 108 ? 6.166 2.098 -1.755 1.00 92.62 108 PHE A C 1
ATOM 860 O O . PHE A 1 108 ? 6.282 3.125 -2.431 1.00 92.62 108 PHE A O 1
ATOM 867 N N . GLU A 1 109 ? 7.028 1.771 -0.796 1.00 90.94 109 GLU A N 1
ATOM 868 C CA . GLU A 1 109 ? 8.111 2.651 -0.372 1.00 90.94 109 GLU A CA 1
ATOM 869 C C . GLU A 1 109 ? 9.457 1.931 -0.361 1.00 90.94 109 GLU A C 1
ATOM 871 O O . GLU A 1 109 ? 9.603 0.876 0.253 1.00 90.94 109 GLU A O 1
ATOM 876 N N . ASN A 1 110 ? 10.481 2.535 -0.965 1.00 88.25 110 ASN A N 1
ATOM 877 C CA . ASN A 1 110 ? 11.846 1.996 -0.962 1.00 88.25 110 ASN A CA 1
ATOM 878 C C . ASN A 1 110 ? 11.908 0.545 -1.473 1.00 88.25 110 ASN A C 1
ATOM 880 O O . ASN A 1 110 ? 12.608 -0.295 -0.904 1.00 88.25 110 ASN A O 1
ATOM 884 N N . ILE A 1 111 ? 11.167 0.255 -2.541 1.00 86.62 111 ILE A N 1
ATOM 885 C CA . ILE A 1 111 ? 10.977 -1.093 -3.078 1.00 86.62 111 ILE A CA 1
ATOM 886 C C . ILE A 1 111 ? 11.176 -1.108 -4.594 1.00 86.62 111 ILE A C 1
ATOM 888 O O . ILE A 1 111 ? 10.828 -0.159 -5.300 1.00 86.62 111 ILE A O 1
ATOM 892 N N . ARG A 1 112 ? 11.723 -2.206 -5.119 1.00 86.50 112 ARG A N 1
ATOM 893 C CA . ARG A 1 112 ? 11.609 -2.519 -6.545 1.00 86.50 112 ARG A CA 1
ATOM 894 C C . ARG A 1 112 ? 10.283 -3.233 -6.785 1.00 86.50 112 ARG A C 1
ATOM 896 O O . ARG A 1 112 ? 10.099 -4.326 -6.272 1.00 86.50 112 ARG A O 1
ATOM 903 N N . ILE A 1 113 ? 9.387 -2.614 -7.544 1.00 81.38 113 ILE A N 1
ATOM 904 C CA . ILE A 1 113 ? 8.024 -3.110 -7.743 1.00 81.38 113 ILE A CA 1
ATOM 905 C C . ILE A 1 113 ? 8.022 -4.223 -8.792 1.00 81.38 113 ILE A C 1
ATOM 907 O O . ILE A 1 113 ? 8.238 -3.955 -9.976 1.00 81.38 113 ILE A O 1
ATOM 911 N N . GLU A 1 114 ? 7.713 -5.438 -8.346 1.00 82.69 114 GLU A N 1
ATOM 912 C CA . GLU A 1 114 ? 7.376 -6.612 -9.162 1.00 82.69 114 GLU A CA 1
ATOM 913 C C . GLU A 1 114 ? 6.191 -7.347 -8.518 1.00 82.69 114 GLU A C 1
ATOM 915 O O . GLU A 1 114 ? 6.020 -7.260 -7.303 1.00 82.69 114 GLU A O 1
ATOM 920 N N . GLY A 1 115 ? 5.346 -8.016 -9.310 1.00 82.38 115 GLY A N 1
ATOM 921 C CA . GLY A 1 115 ? 4.125 -8.660 -8.803 1.00 82.38 115 GLY A CA 1
ATOM 922 C C . GLY A 1 115 ? 2.971 -7.689 -8.510 1.00 82.38 115 GLY A C 1
ATOM 923 O O . GLY A 1 115 ? 2.073 -7.996 -7.733 1.00 82.38 115 GLY A O 1
ATOM 924 N N . LEU A 1 116 ? 2.975 -6.475 -9.080 1.00 88.75 116 LEU A N 1
ATOM 925 C CA . LEU A 1 116 ? 1.936 -5.471 -8.798 1.00 88.75 116 LEU A CA 1
ATOM 926 C C . LEU A 1 116 ? 0.529 -5.942 -9.220 1.00 88.75 116 LEU A C 1
ATOM 928 O O . LEU A 1 116 ? -0.468 -5.452 -8.703 1.00 88.75 116 LEU A O 1
ATOM 932 N N . GLU A 1 117 ? 0.433 -6.914 -10.121 1.00 89.75 117 GLU A N 1
ATOM 933 C CA . GLU A 1 117 ? -0.799 -7.608 -10.494 1.00 89.75 117 GLU A CA 1
ATOM 934 C C . GLU A 1 117 ? -1.578 -8.185 -9.301 1.00 89.75 117 GLU A C 1
ATOM 936 O O . GLU A 1 117 ? -2.805 -8.252 -9.374 1.00 89.75 117 GLU A O 1
ATOM 941 N N . GLU A 1 118 ? -0.920 -8.485 -8.176 1.00 89.69 118 GLU A N 1
ATOM 942 C CA . GLU A 1 118 ? -1.564 -8.962 -6.942 1.00 89.69 118 GLU A CA 1
ATOM 943 C C . GLU A 1 118 ? -2.547 -7.947 -6.337 1.00 89.69 118 GLU A C 1
ATOM 945 O O . GLU A 1 118 ? -3.406 -8.300 -5.524 1.00 89.69 118 GLU A O 1
ATOM 950 N N . VAL A 1 119 ? -2.467 -6.671 -6.736 1.00 91.31 119 VAL A N 1
ATOM 951 C CA . VAL A 1 119 ? -3.448 -5.664 -6.315 1.00 91.31 119 VAL A CA 1
ATOM 952 C C . VAL A 1 119 ? -4.712 -5.632 -7.175 1.00 91.31 119 VAL A C 1
ATOM 954 O O . VAL A 1 119 ? -5.684 -4.958 -6.819 1.00 91.31 119 VAL A O 1
ATOM 957 N N . ILE A 1 120 ? -4.734 -6.335 -8.311 1.00 92.12 120 ILE A N 1
ATOM 958 C CA . ILE A 1 120 ? -5.893 -6.357 -9.205 1.00 92.12 120 ILE A CA 1
ATOM 959 C C . ILE A 1 120 ? -7.085 -6.998 -8.484 1.00 92.12 120 ILE A C 1
ATOM 961 O O . ILE A 1 120 ? -7.008 -8.078 -7.909 1.00 92.12 120 ILE A O 1
ATOM 965 N N . GLY A 1 121 ? -8.234 -6.323 -8.544 1.00 90.00 121 GLY A N 1
ATOM 966 C CA . GLY A 1 121 ? -9.469 -6.775 -7.899 1.00 90.00 121 GLY A CA 1
ATOM 967 C C . GLY A 1 121 ? -9.639 -6.302 -6.453 1.00 90.00 121 GLY A C 1
ATOM 968 O O . GLY A 1 121 ? -10.735 -6.446 -5.907 1.00 90.00 121 GLY A O 1
ATOM 969 N N . LEU A 1 122 ? -8.619 -5.679 -5.856 1.00 94.06 122 LEU A N 1
ATOM 970 C CA . LEU A 1 122 ? -8.754 -4.991 -4.573 1.00 94.06 122 LEU A CA 1
ATOM 971 C C . LEU A 1 122 ? -9.486 -3.646 -4.746 1.00 94.06 122 LEU A C 1
ATOM 973 O O . LEU A 1 122 ? -9.371 -3.007 -5.797 1.00 94.06 122 LEU A O 1
ATOM 977 N N . PRO A 1 123 ? -10.237 -3.174 -3.732 1.00 95.12 123 PRO A N 1
ATOM 978 C CA . PRO A 1 123 ? -10.991 -1.921 -3.802 1.00 95.12 123 PRO A CA 1
ATOM 979 C C . PRO A 1 123 ? -10.101 -0.688 -3.559 1.00 95.12 123 PRO A C 1
ATOM 981 O O . PRO A 1 123 ? -10.458 0.208 -2.792 1.00 95.12 123 PRO A O 1
ATOM 984 N N . ILE A 1 124 ? -8.936 -0.643 -4.208 1.00 96.38 124 ILE A N 1
ATOM 985 C CA . ILE A 1 124 ? -7.950 0.424 -4.040 1.00 96.38 124 ILE A CA 1
ATOM 986 C C . ILE A 1 124 ? -8.458 1.714 -4.680 1.00 96.38 124 ILE A C 1
ATOM 988 O O . ILE A 1 124 ? -8.827 1.740 -5.854 1.00 96.38 124 ILE A O 1
ATOM 992 N N . LYS A 1 125 ? -8.417 2.789 -3.893 1.00 97.12 125 LYS A N 1
ATOM 993 C CA . LYS A 1 125 ? -8.734 4.163 -4.296 1.00 97.12 125 LYS A CA 1
ATOM 994 C C . LYS A 1 125 ? -7.502 5.051 -4.380 1.00 97.12 125 LYS A C 1
ATOM 996 O O . LYS A 1 125 ? -7.519 6.024 -5.128 1.00 97.12 125 LYS A O 1
ATOM 1001 N N . SER A 1 126 ? -6.451 4.717 -3.632 1.00 97.25 126 SER A N 1
ATOM 1002 C CA . SER A 1 126 ? -5.212 5.488 -3.581 1.00 97.25 126 SER A CA 1
ATOM 1003 C C . SER A 1 126 ? -3.996 4.572 -3.653 1.00 97.25 126 SER A C 1
ATOM 1005 O O . SER A 1 126 ? -3.864 3.629 -2.866 1.00 97.25 126 SER A O 1
ATOM 1007 N N . LEU A 1 127 ? -3.102 4.866 -4.594 1.00 96.25 127 LEU A N 1
ATOM 1008 C CA . LEU A 1 127 ? -1.772 4.268 -4.666 1.00 96.25 127 LEU A CA 1
ATOM 1009 C C . LEU A 1 127 ? -0.717 5.318 -4.348 1.00 96.25 127 LEU A C 1
ATOM 1011 O O . LEU A 1 127 ? -0.817 6.454 -4.798 1.00 96.25 127 LEU A O 1
ATOM 1015 N N . SER A 1 128 ? 0.312 4.934 -3.602 1.00 95.88 128 SER A N 1
ATOM 1016 C CA . SER A 1 128 ? 1.458 5.791 -3.309 1.00 95.88 128 SER A CA 1
ATOM 1017 C C . SER A 1 128 ? 2.754 5.098 -3.711 1.00 95.88 128 SER A C 1
ATOM 1019 O O . SER A 1 128 ? 2.972 3.941 -3.359 1.00 95.88 128 SER A O 1
ATOM 1021 N N . PHE A 1 129 ? 3.613 5.804 -4.440 1.00 93.88 129 PHE A N 1
ATOM 1022 C CA . PHE A 1 129 ? 4.902 5.310 -4.913 1.00 93.88 129 PHE A CA 1
ATOM 1023 C C . PHE A 1 129 ? 6.015 6.254 -4.464 1.00 93.88 129 PHE A C 1
ATOM 1025 O O . PHE A 1 129 ? 6.111 7.385 -4.942 1.00 93.88 129 PHE A O 1
ATOM 1032 N N . LYS A 1 130 ? 6.860 5.792 -3.541 1.00 91.69 130 LYS A N 1
ATOM 1033 C CA . LYS A 1 130 ? 7.955 6.589 -2.982 1.00 91.69 130 LYS A CA 1
ATOM 1034 C C . LYS A 1 130 ? 9.277 5.840 -3.046 1.00 91.69 130 LYS A C 1
ATOM 1036 O O . LYS A 1 130 ? 9.412 4.767 -2.465 1.00 91.69 130 LYS A O 1
ATOM 1041 N N . ASN A 1 131 ? 10.270 6.432 -3.692 1.00 90.81 131 ASN A N 1
ATOM 1042 C CA . ASN A 1 131 ? 11.595 5.864 -3.887 1.00 90.81 131 ASN A CA 1
ATOM 1043 C C . ASN A 1 131 ? 11.519 4.429 -4.432 1.00 90.81 131 ASN A C 1
ATOM 1045 O O . ASN A 1 131 ? 12.005 3.482 -3.811 1.00 90.81 131 ASN A O 1
ATOM 1049 N N . VAL A 1 132 ? 10.818 4.260 -5.553 1.00 89.69 132 VAL A N 1
ATOM 1050 C CA . VAL A 1 132 ? 10.553 2.947 -6.143 1.00 89.69 132 VAL A CA 1
ATOM 1051 C C . VAL A 1 132 ? 11.405 2.711 -7.380 1.00 89.69 132 VAL A C 1
ATOM 1053 O O . VAL A 1 132 ? 11.711 3.632 -8.134 1.00 89.69 132 VAL A O 1
ATOM 1056 N N . ILE A 1 133 ? 11.768 1.453 -7.623 1.00 88.69 133 ILE A N 1
ATOM 1057 C CA . ILE A 1 133 ? 12.338 1.034 -8.908 1.00 88.69 133 ILE A CA 1
ATOM 1058 C C . ILE A 1 133 ? 11.254 0.312 -9.693 1.00 88.69 133 ILE A C 1
ATOM 1060 O O . ILE A 1 133 ? 10.651 -0.643 -9.208 1.00 88.69 133 ILE A O 1
ATOM 1064 N N . ILE A 1 134 ? 11.040 0.757 -10.924 1.00 83.50 134 ILE A N 1
ATOM 1065 C CA . ILE A 1 134 ? 10.047 0.197 -11.832 1.00 83.50 134 ILE A CA 1
ATOM 1066 C C . ILE A 1 134 ? 10.755 -0.775 -12.768 1.00 83.50 134 ILE A C 1
ATOM 1068 O O . ILE A 1 134 ? 11.531 -0.352 -13.624 1.00 83.50 134 ILE A O 1
ATOM 1072 N N . SER A 1 135 ? 10.494 -2.072 -12.610 1.00 81.56 135 SER A N 1
ATOM 1073 C CA . SER A 1 135 ? 11.080 -3.097 -13.483 1.00 81.56 135 SER A CA 1
ATOM 1074 C C . SER A 1 135 ? 10.416 -3.132 -14.861 1.00 81.56 135 SER A C 1
ATOM 1076 O O . SER A 1 135 ? 11.087 -3.345 -15.869 1.00 81.56 135 SER A O 1
ATOM 1078 N N . ASN A 1 136 ? 9.099 -2.905 -14.924 1.00 87.44 136 ASN A N 1
ATOM 1079 C CA . ASN A 1 136 ? 8.338 -2.950 -16.169 1.00 87.44 136 ASN A CA 1
ATOM 1080 C C . ASN A 1 136 ? 7.185 -1.937 -16.167 1.00 87.44 136 ASN A C 1
ATOM 1082 O O . ASN A 1 136 ? 6.133 -2.154 -15.568 1.00 87.44 136 ASN A O 1
ATOM 1086 N N . THR A 1 137 ? 7.372 -0.835 -16.891 1.00 90.25 137 THR A N 1
ATOM 1087 C CA . THR A 1 137 ? 6.369 0.227 -17.015 1.00 90.25 137 THR A CA 1
ATOM 1088 C C . THR A 1 137 ? 5.059 -0.257 -17.636 1.00 90.25 137 THR A C 1
ATOM 1090 O O . THR A 1 137 ? 3.999 0.166 -17.191 1.00 90.25 137 THR A O 1
ATOM 1093 N N . SER A 1 138 ? 5.098 -1.156 -18.625 1.00 90.62 138 SER A N 1
ATOM 1094 C CA . SER A 1 138 ? 3.882 -1.645 -19.286 1.00 90.62 138 SER A CA 1
ATOM 1095 C C . SER A 1 138 ? 2.979 -2.423 -18.331 1.00 90.62 138 SER A C 1
ATOM 1097 O O . SER A 1 138 ? 1.769 -2.235 -18.378 1.00 90.62 138 SER A O 1
ATOM 1099 N N . ILE A 1 139 ? 3.559 -3.231 -17.435 1.00 89.12 139 ILE A N 1
ATOM 1100 C CA . ILE A 1 139 ? 2.797 -3.955 -16.405 1.00 89.12 139 ILE A CA 1
ATOM 1101 C C . ILE A 1 139 ? 2.142 -2.967 -15.439 1.00 89.12 139 ILE A C 1
ATOM 1103 O O . ILE A 1 139 ? 0.955 -3.080 -15.160 1.00 89.12 139 ILE A O 1
ATOM 1107 N N . ILE A 1 140 ? 2.877 -1.954 -14.975 1.00 90.75 140 ILE A N 1
ATOM 1108 C CA . ILE A 1 140 ? 2.318 -0.951 -14.057 1.00 90.75 140 ILE A CA 1
ATOM 1109 C C . ILE A 1 140 ? 1.148 -0.197 -14.696 1.00 90.75 140 ILE A C 1
ATOM 1111 O O . ILE A 1 140 ? 0.114 -0.011 -14.055 1.00 90.75 140 ILE A O 1
ATOM 1115 N N . LEU A 1 141 ? 1.289 0.217 -15.959 1.00 92.62 141 LEU A N 1
ATOM 1116 C CA . LEU A 1 141 ? 0.209 0.875 -16.696 1.00 92.62 141 LEU A CA 1
ATOM 1117 C C . LEU A 1 141 ? -1.013 -0.042 -16.836 1.00 92.62 141 LEU A C 1
ATOM 1119 O O . LEU A 1 141 ? -2.141 0.411 -16.647 1.00 92.62 141 LEU A O 1
ATOM 1123 N N . ASP A 1 142 ? -0.796 -1.326 -17.127 1.00 92.69 142 ASP A N 1
ATOM 1124 C CA . ASP A 1 142 ? -1.871 -2.312 -17.225 1.00 92.69 142 ASP A CA 1
ATOM 1125 C C . ASP A 1 142 ? -2.601 -2.501 -15.888 1.00 92.69 142 ASP A C 1
ATOM 1127 O O . ASP A 1 142 ? -3.829 -2.419 -15.843 1.00 92.69 142 ASP A O 1
ATOM 1131 N N . VAL A 1 143 ? -1.871 -2.645 -14.778 1.00 92.75 143 VAL A N 1
ATOM 1132 C CA . VAL A 1 143 ? -2.470 -2.754 -13.439 1.00 92.75 143 VAL A CA 1
ATOM 1133 C C . VAL A 1 143 ? -3.299 -1.515 -13.108 1.00 92.75 143 VAL A C 1
ATOM 1135 O O . VAL A 1 143 ? -4.459 -1.642 -12.717 1.00 92.75 143 VAL A O 1
ATOM 1138 N N . ILE A 1 144 ? -2.750 -0.315 -13.316 1.00 93.44 144 ILE A N 1
ATOM 1139 C CA . ILE A 1 144 ? -3.461 0.947 -13.058 1.00 93.44 144 ILE A CA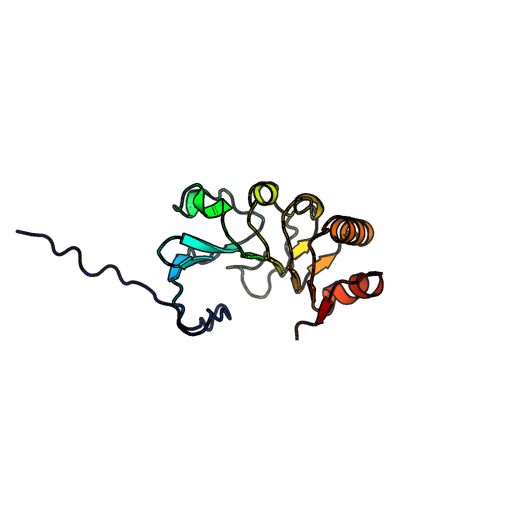 1
ATOM 1140 C C . ILE A 1 144 ? -4.771 1.014 -13.857 1.00 93.44 144 ILE A C 1
ATOM 1142 O O . ILE A 1 144 ? -5.802 1.399 -13.308 1.00 93.44 144 ILE A O 1
ATOM 1146 N N . ASN A 1 145 ? -4.769 0.570 -15.117 1.00 91.62 145 ASN A N 1
ATOM 1147 C CA . ASN A 1 145 ? -5.971 0.536 -15.955 1.00 91.62 145 ASN A CA 1
ATOM 1148 C C . ASN A 1 145 ? -7.035 -0.466 -15.466 1.00 91.62 145 ASN A C 1
ATOM 1150 O O . ASN A 1 145 ? -8.230 -0.259 -15.700 1.00 91.62 145 ASN A O 1
ATOM 1154 N N . HIS A 1 146 ? -6.632 -1.536 -14.778 1.00 93.81 146 HIS A N 1
ATOM 1155 C CA . HIS A 1 146 ? -7.548 -2.523 -14.200 1.00 93.81 146 HIS A CA 1
ATOM 1156 C C . HIS A 1 146 ? -8.150 -2.084 -12.855 1.00 93.81 146 HIS A C 1
ATOM 1158 O O . HIS A 1 146 ? -9.217 -2.578 -12.467 1.00 93.81 146 HIS A O 1
ATOM 1164 N N . LEU A 1 147 ? -7.536 -1.122 -12.162 1.00 93.25 147 LEU A N 1
ATOM 1165 C CA . LEU A 1 147 ? -8.033 -0.576 -10.897 1.00 93.25 147 LEU A CA 1
ATOM 1166 C C . LEU A 1 147 ? -9.151 0.450 -11.133 1.00 93.25 147 LEU A C 1
ATOM 1168 O O . LEU A 1 147 ? -8.975 1.658 -11.011 1.00 93.25 147 LEU A O 1
ATOM 1172 N N . LYS A 1 148 ? -10.355 -0.042 -11.441 1.00 89.31 148 LYS A N 1
ATOM 1173 C CA . LYS A 1 148 ? -11.529 0.793 -11.781 1.00 89.31 148 LYS A CA 1
ATOM 1174 C C . LYS A 1 148 ? -11.951 1.791 -10.694 1.00 89.31 148 LYS A C 1
ATOM 1176 O O . LYS A 1 148 ? -12.664 2.740 -11.008 1.00 89.31 148 LYS A O 1
ATOM 1181 N N . GLY A 1 149 ? -11.585 1.534 -9.439 1.00 92.44 149 GLY A N 1
ATOM 1182 C CA . GLY A 1 149 ? -11.878 2.395 -8.292 1.00 92.44 149 GLY A CA 1
ATOM 1183 C C . GLY A 1 149 ? -10.761 3.377 -7.942 1.00 92.44 149 GLY A C 1
ATOM 1184 O O . GLY A 1 149 ? -10.925 4.118 -6.981 1.00 92.44 149 GLY A O 1
ATOM 1185 N N . LEU A 1 150 ? -9.646 3.377 -8.681 1.00 95.94 150 LEU A N 1
ATOM 1186 C CA . LEU A 1 150 ? -8.494 4.221 -8.390 1.00 95.94 150 LEU A CA 1
ATOM 1187 C C . LEU A 1 150 ? -8.820 5.688 -8.693 1.00 95.94 150 LEU A C 1
ATOM 1189 O O . LEU A 1 150 ? -9.125 6.056 -9.827 1.00 95.94 150 LEU A O 1
ATOM 1193 N N . GLU A 1 151 ? -8.750 6.522 -7.662 1.00 96.31 151 GLU A N 1
ATOM 1194 C CA . GLU A 1 151 ? -9.075 7.949 -7.721 1.00 96.31 151 GLU A CA 1
ATOM 1195 C C . GLU A 1 151 ? -7.806 8.803 -7.757 1.00 96.31 151 GLU A C 1
ATOM 1197 O O . GLU A 1 151 ? -7.762 9.832 -8.439 1.00 96.31 151 GLU A O 1
ATOM 1202 N N . GLU A 1 152 ? -6.757 8.366 -7.058 1.00 96.50 152 GLU A N 1
ATOM 1203 C CA . GLU A 1 152 ? -5.518 9.121 -6.920 1.00 96.50 152 GLU A CA 1
ATOM 1204 C C . GLU A 1 152 ? -4.252 8.258 -6.904 1.00 96.50 152 GLU A C 1
ATOM 1206 O O . GLU A 1 152 ? -4.231 7.123 -6.425 1.00 96.50 152 GLU A O 1
ATOM 1211 N N . ILE A 1 153 ? -3.173 8.845 -7.424 1.00 96.69 153 ILE A N 1
ATOM 1212 C CA . ILE A 1 153 ? -1.812 8.320 -7.344 1.00 96.69 153 ILE A CA 1
ATOM 1213 C C . ILE A 1 153 ? -0.929 9.396 -6.717 1.00 96.69 153 ILE A C 1
ATOM 1215 O O . ILE A 1 153 ? -0.769 10.485 -7.270 1.00 96.69 153 ILE A O 1
ATOM 1219 N N . HIS A 1 154 ? -0.327 9.078 -5.580 1.00 96.75 154 HIS A N 1
ATOM 1220 C CA . HIS A 1 154 ? 0.719 9.874 -4.952 1.00 96.75 154 HIS A CA 1
ATOM 1221 C C . HIS A 1 154 ? 2.075 9.337 -5.391 1.00 96.75 154 HIS A C 1
ATOM 1223 O O . HIS A 1 154 ? 2.285 8.126 -5.429 1.00 96.75 154 HIS A O 1
ATOM 1229 N N . TYR A 1 155 ? 2.999 10.210 -5.762 1.00 95.25 155 TYR A N 1
ATOM 1230 C CA . TYR A 1 155 ? 4.256 9.768 -6.354 1.00 95.25 155 TYR A CA 1
ATOM 1231 C C . TYR A 1 155 ? 5.405 10.731 -6.080 1.00 95.25 155 TYR A C 1
ATOM 1233 O O . TYR A 1 155 ? 5.168 11.919 -5.905 1.00 95.25 155 TYR A O 1
ATOM 1241 N N . ASP A 1 156 ? 6.646 10.249 -6.081 1.00 94.06 156 ASP A N 1
ATOM 1242 C CA . ASP A 1 156 ? 7.840 11.102 -6.138 1.00 94.06 156 ASP A CA 1
ATOM 1243 C C . ASP A 1 156 ? 8.547 11.025 -7.505 1.00 94.06 156 ASP A C 1
ATOM 1245 O O . ASP A 1 156 ? 8.064 10.407 -8.458 1.00 94.06 156 ASP A O 1
ATOM 1249 N N . GLU A 1 157 ? 9.708 11.672 -7.622 1.00 93.19 157 GLU A N 1
ATOM 1250 C CA . GLU A 1 157 ? 10.471 11.755 -8.873 1.00 93.19 157 GLU A CA 1
ATOM 1251 C C . GLU A 1 157 ? 10.819 10.385 -9.478 1.00 93.19 157 GLU A C 1
ATOM 1253 O O . GLU A 1 157 ? 10.931 10.273 -10.700 1.00 93.19 157 GLU A O 1
ATOM 1258 N N . THR A 1 158 ? 10.923 9.327 -8.663 1.00 92.44 158 THR A N 1
ATOM 1259 C CA . THR A 1 158 ? 11.256 7.975 -9.145 1.00 92.44 158 THR A CA 1
ATOM 1260 C C . THR A 1 158 ? 10.157 7.359 -10.010 1.00 92.44 158 THR A C 1
ATOM 1262 O O . THR A 1 158 ? 10.437 6.517 -10.863 1.00 92.44 158 THR A O 1
ATOM 1265 N N . PHE A 1 159 ? 8.913 7.821 -9.859 1.00 93.38 159 PHE A N 1
ATOM 1266 C CA . PHE A 1 159 ? 7.752 7.311 -10.590 1.00 93.38 159 PHE A CA 1
ATOM 1267 C C . PHE A 1 159 ? 7.258 8.269 -11.691 1.00 93.38 159 PHE A C 1
ATOM 1269 O O . PHE A 1 159 ? 6.347 7.938 -12.454 1.00 93.38 159 PHE A O 1
ATOM 1276 N N . LEU A 1 160 ? 7.890 9.442 -11.838 1.00 91.75 160 LEU A N 1
ATOM 1277 C CA . LEU A 1 160 ? 7.487 10.487 -12.787 1.00 91.75 160 LEU A CA 1
ATOM 1278 C C . LEU A 1 160 ? 7.398 9.982 -14.239 1.00 91.75 160 LEU A C 1
ATOM 1280 O O . LEU A 1 160 ? 6.500 10.377 -14.982 1.00 91.75 160 LEU A O 1
ATOM 1284 N N . GLY A 1 161 ? 8.300 9.080 -14.639 1.00 91.25 161 GLY A N 1
ATOM 1285 C CA . GLY A 1 161 ? 8.302 8.490 -15.979 1.00 91.25 161 GLY A CA 1
ATOM 1286 C C . GLY A 1 161 ? 7.021 7.717 -16.313 1.00 91.25 161 GLY A C 1
ATOM 1287 O O . GLY A 1 161 ? 6.569 7.770 -17.453 1.00 91.25 161 GLY A O 1
ATOM 1288 N N . VAL A 1 162 ? 6.404 7.055 -15.328 1.00 92.56 162 VAL A N 1
ATOM 1289 C CA . VAL A 1 162 ? 5.129 6.341 -15.510 1.00 92.56 162 VAL A CA 1
ATOM 1290 C C . VAL A 1 162 ? 3.964 7.318 -15.552 1.00 92.56 162 VAL A C 1
ATOM 1292 O O . VAL A 1 162 ? 3.103 7.183 -16.416 1.00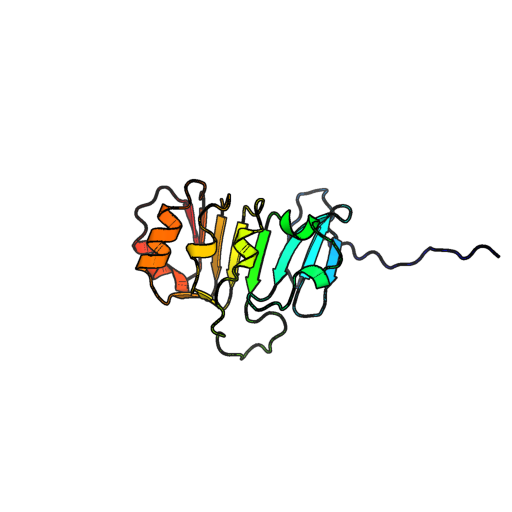 92.56 162 VAL A O 1
ATOM 1295 N N . ILE A 1 163 ? 3.964 8.335 -14.684 1.00 93.50 163 ILE A N 1
ATOM 1296 C CA . ILE A 1 163 ? 2.915 9.366 -14.663 1.00 93.50 163 ILE A CA 1
ATOM 1297 C C . ILE A 1 163 ? 2.763 10.041 -16.027 1.00 93.50 163 ILE A C 1
ATOM 1299 O O . ILE A 1 163 ? 1.646 10.232 -16.494 1.00 93.50 163 ILE A O 1
ATOM 1303 N N . ASN A 1 164 ? 3.871 10.334 -16.710 1.00 91.25 164 ASN A N 1
ATOM 1304 C CA . ASN A 1 164 ? 3.841 10.958 -18.036 1.00 91.25 164 ASN A CA 1
ATOM 1305 C C . ASN A 1 164 ? 3.195 10.084 -19.129 1.00 91.25 164 ASN A C 1
ATOM 1307 O O . ASN A 1 164 ? 2.868 10.595 -20.198 1.00 91.25 164 ASN A O 1
ATOM 1311 N N . LEU A 1 165 ? 3.042 8.781 -18.885 1.00 91.88 165 LEU A N 1
ATOM 1312 C CA . LEU A 1 165 ? 2.436 7.819 -19.807 1.00 91.88 165 LEU A CA 1
ATOM 1313 C C . LEU A 1 165 ? 0.983 7.483 -19.441 1.00 91.88 165 LEU A C 1
ATOM 1315 O O . LEU A 1 165 ? 0.311 6.784 -20.197 1.00 91.88 165 LEU A O 1
ATOM 1319 N N . LEU A 1 166 ? 0.500 7.956 -18.290 1.00 89.69 166 LEU A N 1
ATOM 1320 C CA . LEU A 1 166 ? -0.865 7.729 -17.838 1.00 89.69 166 LEU A CA 1
ATOM 1321 C C . LEU A 1 166 ? -1.836 8.642 -18.593 1.00 89.69 166 LEU A C 1
ATOM 1323 O O . LEU A 1 166 ? -1.942 9.834 -18.316 1.00 89.69 166 LEU A O 1
ATOM 1327 N N . ASP A 1 167 ? -2.613 8.057 -19.500 1.00 69.50 167 ASP A N 1
ATOM 1328 C CA . ASP A 1 167 ? -3.769 8.708 -20.121 1.00 69.50 167 ASP A CA 1
ATOM 1329 C C . ASP A 1 167 ? -4.991 8.564 -19.204 1.00 69.50 167 ASP A C 1
ATOM 1331 O O . ASP A 1 167 ? -5.800 7.644 -19.355 1.00 69.50 167 ASP A O 1
ATOM 1335 N N . THR A 1 168 ? -5.067 9.370 -18.136 1.00 69.31 168 THR A N 1
ATOM 1336 C CA . THR A 1 168 ? -6.027 9.068 -17.064 1.00 69.31 168 THR A CA 1
ATOM 1337 C C . THR A 1 168 ? -6.802 10.252 -16.508 1.00 69.31 168 THR A C 1
ATOM 1339 O O . THR A 1 168 ? -6.372 11.401 -16.474 1.00 69.31 168 THR A O 1
ATOM 1342 N N . ARG A 1 169 ? -7.982 9.894 -15.994 1.00 83.75 169 ARG A N 1
ATOM 1343 C CA . ARG A 1 169 ? -8.864 10.698 -15.141 1.00 83.75 169 ARG A CA 1
ATOM 1344 C C . ARG A 1 169 ? -8.429 10.667 -13.664 1.00 83.75 169 ARG A C 1
ATOM 1346 O O . ARG A 1 169 ? -9.164 11.161 -12.815 1.00 83.75 169 ARG A O 1
ATOM 1353 N N . ILE A 1 170 ? -7.288 10.043 -13.363 1.00 92.56 170 ILE A N 1
ATOM 1354 C CA . ILE A 1 170 ? -6.789 9.794 -12.009 1.00 92.56 170 ILE A CA 1
ATOM 1355 C C . ILE A 1 170 ? -6.007 11.020 -11.546 1.00 92.56 170 ILE A C 1
ATOM 1357 O O . ILE A 1 170 ? -5.178 11.573 -12.273 1.00 92.56 170 ILE A O 1
ATOM 1361 N N . LYS A 1 171 ? -6.258 11.458 -10.315 1.00 95.06 171 LYS A N 1
ATOM 1362 C CA . LYS A 1 171 ? -5.559 12.602 -9.738 1.00 95.06 171 LYS A CA 1
ATOM 1363 C C . LYS A 1 171 ? -4.131 12.205 -9.360 1.00 95.06 171 LYS A C 1
ATOM 1365 O O . LYS A 1 171 ? -3.926 11.422 -8.441 1.00 95.06 171 LYS A O 1
ATOM 1370 N N . CYS A 1 172 ? -3.141 12.782 -10.031 1.00 95.75 172 CYS A N 1
ATOM 1371 C CA . CYS A 1 172 ? -1.728 12.538 -9.735 1.00 95.75 172 CYS A CA 1
ATOM 1372 C C . CYS A 1 172 ? -1.180 13.637 -8.804 1.00 95.75 172 CYS A C 1
ATOM 1374 O O . CYS A 1 172 ? -1.324 14.826 -9.097 1.00 95.75 172 CYS A O 1
ATOM 1376 N N . ILE A 1 173 ? -0.575 13.256 -7.675 1.00 95.94 173 ILE A N 1
ATOM 1377 C CA . ILE A 1 173 ? -0.117 14.163 -6.611 1.00 95.94 173 ILE A CA 1
ATOM 1378 C C . ILE A 1 173 ? 1.368 13.915 -6.324 1.00 95.94 173 ILE A C 1
ATOM 1380 O O . ILE A 1 173 ? 1.752 12.831 -5.896 1.00 95.94 173 ILE A O 1
ATOM 1384 N N . LEU A 1 174 ? 2.203 14.937 -6.522 1.00 94.25 174 LEU A N 1
ATOM 1385 C CA . LEU A 1 174 ? 3.634 14.861 -6.220 1.00 94.25 174 LEU A CA 1
ATOM 1386 C C . LEU A 1 174 ? 3.885 14.943 -4.701 1.00 94.25 174 LEU A C 1
ATOM 1388 O O . LEU A 1 174 ? 3.499 15.922 -4.055 1.00 94.25 174 LEU A O 1
ATOM 1392 N N . ILE A 1 175 ? 4.573 13.943 -4.156 1.00 91.50 175 ILE A N 1
ATOM 1393 C CA . ILE A 1 175 ? 5.119 13.894 -2.798 1.00 91.50 175 ILE A CA 1
ATOM 1394 C C . ILE A 1 175 ? 6.438 14.675 -2.807 1.00 91.50 175 ILE A C 1
ATOM 1396 O O . ILE A 1 175 ? 7.310 14.417 -3.634 1.00 91.50 175 ILE A O 1
ATOM 1400 N N . LYS A 1 176 ? 6.559 15.652 -1.905 1.00 77.12 176 LYS A N 1
ATOM 1401 C CA . LYS A 1 176 ? 7.778 16.452 -1.719 1.00 77.12 176 LYS A CA 1
ATOM 1402 C C . LYS A 1 176 ? 8.741 15.811 -0.729 1.00 77.12 176 LYS A C 1
ATOM 1404 O O . LYS A 1 176 ? 8.255 15.124 0.201 1.00 77.12 176 LYS A O 1
#

Radius of gyration: 17.49 Å; chains: 1; bounding box: 34×31×68 Å